Protein AF-0000000066324360 (afdb_homodimer)

Structure (mmCIF, N/CA/C/O backbone):
data_AF-0000000066324360-model_v1
#
loop_
_entity.id
_entity.type
_entity.pdbx_description
1 polymer 'Uncharacterized protein YueH'
#
loop_
_atom_site.group_PDB
_atom_site.id
_atom_site.type_symbol
_atom_site.label_atom_id
_atom_site.label_alt_id
_atom_site.label_comp_id
_atom_site.label_asym_id
_atom_site.label_entity_id
_atom_site.label_seq_id
_atom_site.pdbx_PDB_ins_code
_atom_site.Cartn_x
_atom_site.Cartn_y
_atom_site.Cartn_z
_atom_site.occupancy
_atom_site.B_iso_or_equiv
_atom_site.auth_seq_id
_atom_site.auth_comp_id
_atom_site.auth_asym_id
_atom_site.auth_atom_id
_atom_site.pdbx_PDB_model_num
ATOM 1 N N . MET A 1 1 ? 12.5 -0.673 4.344 1 91.38 1 MET A N 1
ATOM 2 C CA . MET A 1 1 ? 11.094 -0.765 4.727 1 91.38 1 MET A CA 1
ATOM 3 C C . MET A 1 1 ? 10.945 -1.071 6.211 1 91.38 1 MET A C 1
ATOM 5 O O . MET A 1 1 ? 11.703 -1.877 6.762 1 91.38 1 MET A O 1
ATOM 9 N N . LYS A 1 2 ? 10.117 -0.235 6.906 1 95.12 2 LYS A N 1
ATOM 10 C CA . LYS A 1 2 ? 9.828 -0.443 8.32 1 95.12 2 LYS A CA 1
ATOM 11 C C . LYS A 1 2 ? 8.414 -0.982 8.516 1 95.12 2 LYS A C 1
ATOM 13 O O . LYS A 1 2 ? 7.488 -0.59 7.797 1 95.12 2 LYS A O 1
ATOM 18 N N . ILE A 1 3 ? 8.305 -1.882 9.461 1 96.56 3 ILE A N 1
ATOM 19 C CA . ILE A 1 3 ? 6.996 -2.414 9.812 1 96.56 3 ILE A CA 1
ATOM 20 C C . ILE A 1 3 ? 6.648 -2.029 11.25 1 96.56 3 ILE A C 1
ATOM 22 O O . ILE A 1 3 ? 7.449 -2.242 12.164 1 96.56 3 ILE A O 1
ATOM 26 N N . ARG A 1 4 ? 5.516 -1.358 11.375 1 97.38 4 ARG A N 1
ATOM 27 C CA . ARG A 1 4 ? 5.02 -0.983 12.695 1 97.38 4 ARG A CA 1
ATOM 28 C C . ARG A 1 4 ? 3.779 -1.791 13.062 1 97.38 4 ARG A C 1
ATOM 30 O O . ARG A 1 4 ? 2.934 -2.064 12.211 1 97.38 4 ARG A O 1
ATOM 37 N N . LYS A 1 5 ? 3.689 -2.098 14.32 1 97.12 5 LYS A N 1
ATOM 38 C CA . LYS A 1 5 ? 2.52 -2.824 14.805 1 97.12 5 LYS A CA 1
ATOM 39 C C . LYS A 1 5 ? 1.461 -1.864 15.344 1 97.12 5 LYS A C 1
ATOM 41 O O . LYS A 1 5 ? 1.692 -1.166 16.328 1 97.12 5 LYS A O 1
ATOM 46 N N . ALA A 1 6 ? 0.327 -1.871 14.656 1 97.56 6 ALA A N 1
ATOM 47 C CA . ALA A 1 6 ? -0.736 -0.958 15.078 1 97.56 6 ALA A CA 1
ATOM 48 C C . ALA A 1 6 ? -1.58 -1.571 16.188 1 97.56 6 ALA A C 1
ATOM 50 O O . ALA A 1 6 ? -1.982 -0.876 17.125 1 97.56 6 ALA A O 1
ATOM 51 N N . ASN A 1 7 ? -1.862 -2.838 16.188 1 97.69 7 ASN A N 1
ATOM 52 C CA . ASN A 1 7 ? -2.68 -3.555 17.172 1 97.69 7 ASN A CA 1
ATOM 53 C C . ASN A 1 7 ? -4.02 -2.863 17.391 1 97.69 7 ASN A C 1
ATOM 55 O O . ASN A 1 7 ? -4.383 -2.553 18.531 1 97.69 7 ASN A O 1
ATOM 59 N N . ILE A 1 8 ? -4.715 -2.695 16.312 1 97.62 8 ILE A N 1
ATOM 60 C CA . ILE A 1 8 ? -6.02 -2.039 16.344 1 97.62 8 ILE A CA 1
ATOM 61 C C . ILE A 1 8 ? -7.113 -3.047 16 1 97.62 8 ILE A C 1
ATOM 63 O O . ILE A 1 8 ? -7.031 -3.742 14.984 1 97.62 8 ILE A O 1
ATOM 67 N N . ASN A 1 9 ? -8.094 -3.084 16.859 1 96.38 9 ASN A N 1
ATOM 68 C CA . ASN A 1 9 ? -9.211 -3.992 16.641 1 96.38 9 ASN A CA 1
ATOM 69 C C . ASN A 1 9 ? -10.25 -3.381 15.695 1 96.38 9 ASN A C 1
ATOM 71 O O . ASN A 1 9 ? -10.617 -2.217 15.844 1 96.38 9 ASN A O 1
ATOM 75 N N . THR A 1 10 ? -10.641 -4.156 14.719 1 95.44 10 THR A N 1
ATOM 76 C CA . THR A 1 10 ? -11.734 -3.797 13.82 1 95.44 10 THR A CA 1
ATOM 77 C C . THR A 1 10 ? -12.805 -4.883 13.812 1 95.44 10 THR A C 1
ATOM 79 O O . THR A 1 10 ? -12.656 -5.918 14.461 1 95.44 10 THR A O 1
ATOM 82 N N . GLN A 1 11 ? -13.914 -4.59 13.156 1 91.88 11 GLN A N 1
ATOM 83 C CA . GLN A 1 11 ? -14.992 -5.57 13.055 1 91.88 11 GLN A CA 1
ATOM 84 C C . GLN A 1 11 ? -14.531 -6.812 12.297 1 91.88 11 GLN A C 1
ATOM 86 O O . GLN A 1 11 ? -15.016 -7.918 12.555 1 91.88 11 GLN A O 1
ATOM 91 N N . THR A 1 12 ? -13.578 -6.629 11.414 1 90.62 12 THR A N 1
ATOM 92 C CA . THR A 1 12 ? -13.164 -7.727 10.547 1 90.62 12 THR A CA 1
ATOM 93 C C . THR A 1 12 ? -11.875 -8.359 11.062 1 90.62 12 THR A C 1
ATOM 95 O O . THR A 1 12 ? -11.344 -9.281 10.438 1 90.62 12 THR A O 1
ATOM 98 N N . GLY A 1 13 ? -11.383 -7.914 12.133 1 93.75 13 GLY A N 1
ATOM 99 C CA . GLY A 1 13 ? -10.148 -8.461 12.672 1 93.75 13 GLY A CA 1
ATOM 100 C C . GLY A 1 13 ? -9.211 -7.402 13.219 1 93.75 13 GLY A C 1
ATOM 101 O O . GLY A 1 13 ? -9.594 -6.234 13.344 1 93.75 13 GLY A O 1
ATOM 102 N N . MET A 1 14 ? -7.965 -7.816 13.492 1 95.94 14 MET A N 1
ATOM 103 C CA . MET A 1 14 ? -6.98 -6.93 14.102 1 95.94 14 MET A CA 1
ATOM 104 C C . MET A 1 14 ? -5.988 -6.422 13.055 1 95.94 14 MET A C 1
ATOM 106 O O . MET A 1 14 ? -5.449 -7.203 12.273 1 95.94 14 MET A O 1
ATOM 110 N N . ILE A 1 15 ? -5.918 -5.133 12.977 1 96.12 15 ILE A N 1
ATOM 111 C CA . ILE A 1 15 ? -4.855 -4.551 12.164 1 96.12 15 ILE A CA 1
ATOM 112 C C . ILE A 1 15 ? -3.535 -4.602 12.93 1 96.12 15 ILE A C 1
ATOM 114 O O . ILE A 1 15 ? -3.43 -4.062 14.039 1 96.12 15 ILE A O 1
ATOM 118 N N . THR A 1 16 ? -2.568 -5.246 12.328 1 96.69 16 THR A N 1
ATOM 119 C CA . THR A 1 16 ? -1.284 -5.363 13.008 1 96.69 16 THR A CA 1
ATOM 120 C C . THR A 1 16 ? -0.191 -4.637 12.227 1 96.69 16 THR A C 1
ATOM 122 O O . THR A 1 16 ? 0.165 -3.504 12.555 1 96.69 16 THR A O 1
ATOM 125 N N . ASP A 1 17 ? 0.128 -5.086 11.062 1 96.75 17 ASP A N 1
ATOM 126 C CA . ASP A 1 17 ? 1.323 -4.633 10.359 1 96.75 17 ASP A CA 1
ATOM 127 C C . ASP A 1 17 ? 1.016 -3.426 9.469 1 96.75 17 ASP A C 1
ATOM 129 O O . ASP A 1 17 ? 0.124 -3.484 8.625 1 96.75 17 ASP A O 1
ATOM 133 N N . VAL A 1 18 ? 1.675 -2.371 9.75 1 98.56 18 VAL A N 1
ATOM 134 C CA . VAL A 1 18 ? 1.692 -1.179 8.914 1 98.56 18 VAL A CA 1
ATOM 135 C C . VAL A 1 18 ? 3.084 -0.988 8.312 1 98.56 18 VAL A C 1
ATOM 137 O O . VAL A 1 18 ? 4.082 -0.966 9.039 1 98.56 18 VAL A O 1
ATOM 140 N N . TYR A 1 19 ? 3.152 -0.881 7.02 1 98.31 19 TYR A N 1
ATOM 141 C CA . TYR A 1 19 ? 4.422 -0.754 6.316 1 98.31 19 TYR A CA 1
ATOM 142 C C . TYR A 1 19 ? 4.73 0.706 6.004 1 98.31 19 TYR A C 1
ATOM 144 O O . TYR A 1 19 ? 3.875 1.431 5.492 1 98.31 19 TYR A O 1
ATOM 152 N N . LEU A 1 20 ? 5.984 1.092 6.301 1 98 20 LEU A N 1
ATOM 153 C CA . LEU A 1 20 ? 6.457 2.449 6.047 1 98 20 LEU A CA 1
ATOM 154 C C . LEU A 1 20 ? 7.742 2.432 5.223 1 98 20 LEU A C 1
ATOM 156 O O . LEU A 1 20 ? 8.703 1.747 5.582 1 98 20 LEU A O 1
ATOM 160 N N . HIS A 1 21 ? 7.742 3.119 4.156 1 97.06 21 HIS A N 1
ATOM 161 C CA . HIS A 1 21 ? 8.945 3.297 3.354 1 97.06 21 HIS A CA 1
ATOM 162 C C . HIS A 1 21 ? 9.234 4.777 3.111 1 97.06 21 HIS A C 1
ATOM 164 O O . HIS A 1 21 ? 8.57 5.414 2.289 1 97.06 21 HIS A O 1
ATOM 170 N N . GLU A 1 22 ? 10.242 5.25 3.734 1 95.88 22 GLU A N 1
ATOM 171 C CA . GLU A 1 22 ? 10.641 6.652 3.615 1 95.88 22 GLU A CA 1
ATOM 172 C C . GLU A 1 22 ? 11.555 6.871 2.414 1 95.88 22 GLU A C 1
ATOM 174 O O . GLU A 1 22 ? 12.531 6.148 2.234 1 95.88 22 GLU A O 1
ATOM 179 N N . ASN A 1 23 ? 11.141 7.711 1.559 1 94 23 ASN A N 1
ATOM 180 C CA . ASN A 1 23 ? 11.992 8.188 0.478 1 94 23 ASN A CA 1
ATOM 181 C C . ASN A 1 23 ? 12.508 9.602 0.756 1 94 23 ASN A C 1
ATOM 183 O O . ASN A 1 23 ? 11.852 10.586 0.415 1 94 23 ASN A O 1
ATOM 187 N N . ARG A 1 24 ? 13.641 9.68 1.325 1 93.31 24 ARG A N 1
ATOM 188 C CA . ARG A 1 24 ? 14.219 10.961 1.724 1 93.31 24 ARG A CA 1
ATOM 189 C C . ARG A 1 24 ? 14.523 11.82 0.504 1 93.31 24 ARG A C 1
ATOM 191 O O . ARG A 1 24 ? 14.391 13.047 0.552 1 93.31 24 ARG A O 1
ATOM 198 N N . LYS A 1 25 ? 14.93 11.172 -0.566 1 95.06 25 LYS A N 1
ATOM 199 C CA . LYS A 1 25 ? 15.25 11.891 -1.794 1 95.06 25 LYS A CA 1
ATOM 200 C C . LYS A 1 25 ? 14.023 12.609 -2.354 1 95.06 25 LYS A C 1
ATOM 202 O O . LYS A 1 25 ? 14.117 13.75 -2.811 1 95.06 25 LYS A O 1
ATOM 207 N N . GLU A 1 26 ? 12.82 11.977 -2.268 1 94.62 26 GLU A N 1
ATOM 208 C CA . GLU A 1 26 ? 11.578 12.547 -2.785 1 94.62 26 GLU A CA 1
ATOM 209 C C . GLU A 1 26 ? 10.773 13.211 -1.671 1 94.62 26 GLU A C 1
ATOM 211 O O . GLU A 1 26 ? 9.672 13.711 -1.91 1 94.62 26 GLU A O 1
ATOM 216 N N . LEU A 1 27 ? 11.25 13.211 -0.509 1 95.44 27 LEU A N 1
ATOM 217 C CA . LEU A 1 27 ? 10.664 13.844 0.665 1 95.44 27 LEU A CA 1
ATOM 218 C C . LEU A 1 27 ? 9.242 13.336 0.903 1 95.44 27 LEU A C 1
ATOM 220 O O . LEU A 1 27 ? 8.32 14.133 1.077 1 95.44 27 LEU A O 1
ATOM 224 N N . ARG A 1 28 ? 9.133 12.008 0.902 1 96.31 28 ARG A N 1
ATOM 225 C CA . ARG A 1 28 ? 7.812 11.422 1.105 1 96.31 28 ARG A CA 1
ATOM 226 C C . ARG A 1 28 ? 7.918 10.031 1.705 1 96.31 28 ARG A C 1
ATOM 228 O O . ARG A 1 28 ? 8.977 9.398 1.65 1 96.31 28 ARG A O 1
ATOM 235 N N . THR A 1 29 ? 6.859 9.586 2.266 1 97.75 29 THR A N 1
ATOM 236 C CA . THR A 1 29 ? 6.766 8.258 2.867 1 97.75 29 THR A CA 1
ATOM 237 C C . THR A 1 29 ? 5.586 7.484 2.287 1 97.75 29 THR A C 1
ATOM 239 O O . THR A 1 29 ? 4.469 7.992 2.234 1 97.75 29 THR A O 1
ATOM 242 N N . LEU A 1 30 ? 5.863 6.324 1.799 1 98.31 30 LEU A N 1
ATOM 243 C CA . LEU A 1 30 ? 4.805 5.379 1.467 1 98.31 30 LEU A CA 1
ATOM 244 C C . LEU A 1 30 ? 4.301 4.664 2.717 1 98.31 30 LEU A C 1
ATOM 246 O O . LEU A 1 30 ? 5.098 4.195 3.531 1 98.31 30 LEU A O 1
ATOM 250 N N . VAL A 1 31 ? 2.975 4.676 2.893 1 98.69 31 VAL A N 1
ATOM 251 C CA . VAL A 1 31 ? 2.334 3.924 3.967 1 98.69 31 VAL A CA 1
ATOM 252 C C . VAL A 1 31 ? 1.391 2.879 3.375 1 98.69 31 VAL A C 1
ATOM 254 O O . VAL A 1 31 ? 0.581 3.191 2.5 1 98.69 31 VAL A O 1
ATOM 257 N N . ALA A 1 32 ? 1.54 1.667 3.805 1 98.75 32 ALA A N 1
ATOM 258 C CA . ALA A 1 32 ? 0.682 0.596 3.305 1 98.75 32 ALA A CA 1
ATOM 259 C C . ALA A 1 32 ? 0.156 -0.265 4.449 1 98.75 32 ALA A C 1
ATOM 261 O O . ALA A 1 32 ? 0.896 -0.591 5.379 1 98.75 32 ALA A O 1
ATOM 262 N N . VAL A 1 33 ? -1.125 -0.549 4.387 1 98.56 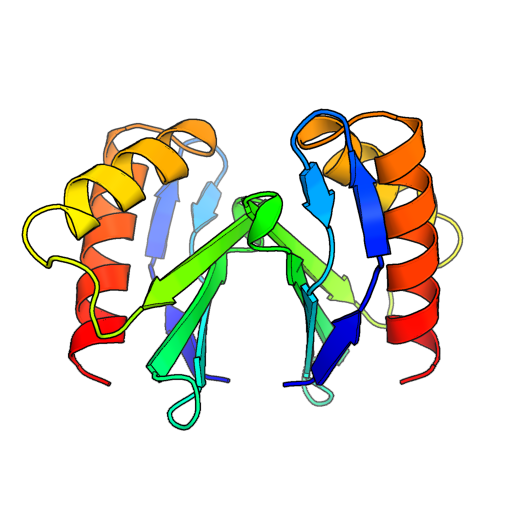33 VAL A N 1
ATOM 263 C CA . VAL A 1 33 ? -1.792 -1.455 5.316 1 98.56 33 VAL A CA 1
ATOM 264 C C . VAL A 1 33 ? -2.506 -2.559 4.539 1 98.56 33 VAL A C 1
ATOM 266 O O . VAL A 1 33 ? -3.719 -2.488 4.32 1 98.56 33 VAL A O 1
ATOM 269 N N . PRO A 1 34 ? -1.801 -3.635 4.273 1 97.62 34 PRO A N 1
ATOM 270 C CA . PRO A 1 34 ? -2.359 -4.676 3.408 1 97.62 34 PRO A CA 1
ATOM 271 C C . PRO A 1 34 ? -3.623 -5.309 3.986 1 97.62 34 PRO A C 1
ATOM 273 O O . PRO A 1 34 ? -4.527 -5.688 3.236 1 97.62 34 PRO A O 1
ATOM 276 N N . GLN A 1 35 ? -3.732 -5.391 5.277 1 96.56 35 GLN A N 1
ATOM 277 C CA . GLN A 1 35 ? -4.906 -5.988 5.91 1 96.56 35 GLN A CA 1
ATOM 278 C C . GLN A 1 35 ? -6.168 -5.199 5.578 1 96.56 35 GLN A C 1
ATOM 280 O O . GLN A 1 35 ? -7.273 -5.742 5.613 1 96.56 35 GLN A O 1
ATOM 285 N N . LEU A 1 36 ? -6.031 -3.953 5.254 1 96.81 36 LEU A N 1
ATOM 286 C CA . LEU A 1 36 ? -7.148 -3.092 4.883 1 96.81 36 LEU A CA 1
ATOM 287 C C . LEU A 1 36 ? -7.168 -2.848 3.377 1 96.81 36 LEU A C 1
ATOM 289 O O . LEU A 1 36 ? -7.996 -2.082 2.879 1 96.81 36 LEU A O 1
ATOM 293 N N . GLU A 1 37 ? -6.195 -3.451 2.652 1 97.38 37 GLU A N 1
ATOM 294 C CA . GLU A 1 37 ? -5.98 -3.152 1.239 1 97.38 37 GLU A CA 1
ATOM 295 C C . GLU A 1 37 ? -5.902 -1.647 1 1 97.38 37 GLU A C 1
ATOM 297 O O . GLU A 1 37 ? -6.629 -1.107 0.162 1 97.38 37 GLU A O 1
ATOM 302 N N . TRP A 1 38 ? -4.996 -0.982 1.709 1 98.44 38 TRP A N 1
ATOM 303 C CA . TRP A 1 38 ? -4.918 0.474 1.676 1 98.44 38 TRP A CA 1
ATOM 304 C C . TRP A 1 38 ? -3.467 0.94 1.623 1 98.44 38 TRP A C 1
ATOM 306 O O . TRP A 1 38 ? -2.59 0.336 2.246 1 98.44 38 TRP A O 1
ATOM 316 N N . SER A 1 39 ? -3.25 1.996 0.906 1 98.69 39 SER A N 1
ATOM 317 C CA . SER A 1 39 ? -1.958 2.674 0.933 1 98.69 39 SER A CA 1
ATOM 318 C C . SER A 1 39 ? -2.098 4.145 0.558 1 98.69 39 SER A C 1
ATOM 320 O O . SER A 1 39 ? -3.094 4.543 -0.05 1 98.69 39 SER A O 1
ATOM 322 N N . THR A 1 40 ? -1.072 4.914 0.931 1 98.44 40 THR A N 1
ATOM 323 C CA . THR A 1 40 ? -1.009 6.324 0.562 1 98.44 40 THR A CA 1
ATOM 324 C C . THR A 1 40 ? 0.429 6.832 0.614 1 98.44 40 THR A C 1
ATOM 326 O O . THR A 1 40 ? 1.316 6.152 1.133 1 98.44 40 THR A O 1
ATOM 329 N N . ILE A 1 41 ? 0.635 7.961 0.028 1 97.94 41 ILE A N 1
ATOM 330 C CA . ILE A 1 41 ? 1.899 8.68 0.146 1 97.94 41 ILE A CA 1
ATOM 331 C C . ILE A 1 41 ? 1.711 9.914 1.02 1 97.94 41 ILE A C 1
ATOM 333 O O . ILE A 1 41 ? 0.73 10.648 0.866 1 97.94 41 ILE A O 1
ATOM 337 N N . ILE A 1 42 ? 2.576 10.047 1.916 1 97.62 42 ILE A N 1
ATOM 338 C CA . ILE A 1 42 ? 2.586 11.242 2.76 1 97.62 42 ILE A CA 1
ATOM 339 C C . ILE A 1 42 ? 3.842 12.062 2.479 1 97.62 42 ILE A C 1
ATOM 341 O O . ILE A 1 42 ? 4.961 11.578 2.67 1 97.62 42 ILE A O 1
ATOM 345 N N . SER A 1 43 ? 3.613 13.266 2.066 1 96.12 43 SER A N 1
ATOM 346 C CA . SER A 1 43 ? 4.727 14.164 1.78 1 96.12 43 SER A CA 1
ATOM 347 C C . SER A 1 43 ? 5.211 14.859 3.047 1 96.12 43 SER A C 1
ATOM 349 O O . SER A 1 43 ? 4.414 15.188 3.928 1 96.12 43 SER A O 1
ATOM 351 N N . TYR A 1 44 ? 6.535 15.188 3.031 1 93.88 44 TYR A N 1
ATOM 352 C CA . TYR A 1 44 ? 7.086 15.945 4.148 1 93.88 44 TYR A CA 1
ATOM 353 C C . TYR A 1 44 ? 6.492 17.344 4.199 1 93.88 44 TYR A C 1
ATOM 355 O O . TYR A 1 44 ? 6.426 17.953 5.27 1 93.88 44 TYR A O 1
ATOM 363 N N . GLU A 1 45 ? 5.992 17.766 3.102 1 93.19 45 GLU A N 1
ATOM 364 C CA . GLU A 1 45 ? 5.527 19.141 2.988 1 93.19 45 GLU A CA 1
ATOM 365 C C . GLU A 1 45 ? 4.031 19.25 3.266 1 93.19 45 GLU A C 1
ATOM 367 O O . GLU A 1 45 ? 3.475 20.344 3.303 1 93.19 45 GLU A O 1
ATOM 372 N N . GLU A 1 46 ? 3.445 18.156 3.424 1 92.38 46 GLU A N 1
ATOM 373 C CA . GLU A 1 46 ? 2.01 18.188 3.688 1 92.38 46 GLU A CA 1
ATOM 374 C C . GLU A 1 46 ? 1.701 18.938 4.977 1 92.38 46 GLU A C 1
ATOM 376 O O . GLU A 1 46 ? 2.416 18.797 5.973 1 92.38 46 GLU A O 1
ATOM 381 N N . ASP A 1 47 ? 0.59 19.719 4.84 1 92.12 47 ASP A N 1
ATOM 382 C CA . ASP A 1 47 ? 0.15 20.484 6 1 92.12 47 ASP A CA 1
ATOM 383 C C . ASP A 1 47 ? -0.229 19.562 7.156 1 92.12 47 ASP A C 1
ATOM 385 O O . ASP A 1 47 ? -1.186 18.781 7.051 1 92.12 47 ASP A O 1
ATOM 389 N N . LYS A 1 48 ? 0.438 19.75 8.211 1 89.12 48 LYS A N 1
ATOM 390 C CA . LYS A 1 48 ? 0.235 18.906 9.391 1 89.12 48 LYS A CA 1
ATOM 391 C C . LYS A 1 48 ? -1.176 19.078 9.945 1 89.12 48 LYS A C 1
ATOM 393 O O . LYS A 1 48 ? -1.73 18.141 10.531 1 89.12 48 LYS A O 1
ATOM 398 N N . ALA A 1 49 ? -1.704 20.172 9.719 1 91.75 49 ALA A N 1
ATOM 399 C CA . ALA A 1 49 ? -3.033 20.469 10.25 1 91.75 49 ALA A CA 1
ATOM 400 C C . ALA A 1 49 ? -4.109 19.703 9.477 1 91.75 49 ALA A C 1
ATOM 402 O O . ALA A 1 49 ? -5.148 19.344 10.039 1 91.75 49 ALA A O 1
ATOM 403 N N . THR A 1 50 ? -3.844 19.406 8.211 1 94.81 50 THR A N 1
ATOM 404 C CA . THR A 1 50 ? -4.867 18.781 7.375 1 94.81 50 THR A CA 1
ATOM 405 C C . THR A 1 50 ? -4.602 17.297 7.203 1 94.81 50 THR A C 1
ATOM 407 O O . THR A 1 50 ? -5.508 16.531 6.852 1 94.81 50 THR A O 1
ATOM 410 N N . LEU A 1 51 ? -3.4 16.906 7.508 1 96.25 51 LEU A N 1
ATOM 411 C CA . LEU A 1 51 ? -2.98 15.531 7.281 1 96.25 51 LEU A CA 1
ATOM 412 C C . LEU A 1 51 ? -3.848 14.562 8.078 1 96.25 51 LEU A C 1
ATOM 414 O O . LEU A 1 51 ? -4.336 13.57 7.531 1 96.25 51 LEU A O 1
ATOM 418 N N . PRO A 1 52 ? -4.176 14.836 9.391 1 96.31 52 PRO A N 1
ATOM 419 C CA . PRO A 1 52 ? -5.012 13.906 10.148 1 96.31 52 PRO A CA 1
ATOM 420 C C . PRO A 1 52 ? -6.387 13.695 9.523 1 96.31 52 PRO A C 1
ATOM 422 O O . PRO A 1 52 ? -6.863 12.562 9.422 1 96.31 52 PRO A O 1
ATOM 425 N N . GLU A 1 53 ? -7.016 14.766 9.133 1 96.38 53 GLU A N 1
ATOM 426 C CA . GLU A 1 53 ? -8.344 14.688 8.531 1 96.38 53 GLU A CA 1
ATOM 427 C C . GLU A 1 53 ? -8.305 13.906 7.219 1 96.38 53 GLU A C 1
ATOM 429 O O . GLU A 1 53 ? -9.188 13.086 6.957 1 96.38 53 GLU A O 1
ATOM 434 N N . ARG A 1 54 ? -7.328 14.156 6.383 1 97.38 54 ARG A N 1
ATOM 435 C CA . ARG A 1 54 ? -7.188 13.461 5.109 1 97.38 54 ARG A CA 1
ATOM 436 C C . ARG A 1 54 ? -7.004 11.961 5.32 1 97.38 54 ARG A C 1
ATOM 438 O O . ARG A 1 54 ? -7.672 11.148 4.676 1 97.38 54 ARG A O 1
ATOM 445 N N . LEU A 1 55 ? -6.113 11.586 6.277 1 98 55 LEU A N 1
ATOM 446 C CA . LEU A 1 55 ? -5.828 10.18 6.543 1 98 55 LEU A CA 1
ATOM 447 C C . LEU A 1 55 ? -7.051 9.477 7.121 1 98 55 LEU A C 1
ATOM 449 O O . LEU A 1 55 ? -7.402 8.375 6.691 1 98 55 LEU A O 1
ATOM 453 N N . GLU A 1 56 ? -7.656 10.148 8.055 1 98 56 GLU A N 1
ATOM 454 C CA . GLU A 1 56 ? -8.828 9.547 8.68 1 98 56 GLU A CA 1
ATOM 455 C C . GLU A 1 56 ? -9.953 9.344 7.664 1 98 56 GLU A C 1
ATOM 457 O O . GLU A 1 56 ? -10.602 8.297 7.656 1 98 56 GLU A O 1
ATOM 462 N N . ALA A 1 57 ? -10.281 10.352 6.867 1 98 57 ALA A N 1
ATOM 463 C CA . ALA A 1 57 ? -11.32 10.258 5.852 1 98 57 ALA A CA 1
ATOM 464 C C . ALA A 1 57 ? -11.031 9.125 4.871 1 98 57 ALA A C 1
ATOM 466 O O . ALA A 1 57 ? -11.938 8.391 4.465 1 98 57 ALA A O 1
ATOM 467 N N . SER A 1 58 ? -9.789 8.969 4.453 1 97.88 58 SER A N 1
ATOM 468 C CA . SER A 1 58 ? -9.375 7.906 3.541 1 97.88 58 SER A CA 1
ATOM 469 C C . SER A 1 58 ? -9.555 6.531 4.176 1 97.88 58 SER A C 1
ATOM 471 O O . SER A 1 58 ? -10.133 5.633 3.568 1 97.88 58 SER A O 1
ATOM 473 N N . LEU A 1 59 ? -9.07 6.359 5.418 1 98.25 59 LEU A N 1
ATOM 474 C CA . LEU A 1 59 ? -9.102 5.09 6.133 1 98.25 59 LEU A CA 1
ATOM 475 C C . LEU A 1 59 ? -10.539 4.68 6.457 1 98.25 59 LEU A C 1
ATOM 477 O O . LEU A 1 59 ? -10.859 3.49 6.488 1 98.25 59 LEU A O 1
ATOM 481 N N . ARG A 1 60 ? -11.398 5.664 6.578 1 97.62 60 ARG A N 1
ATOM 482 C CA . ARG A 1 60 ? -12.797 5.391 6.922 1 97.62 60 ARG A CA 1
ATOM 483 C C . ARG A 1 60 ? -13.508 4.664 5.785 1 97.62 60 ARG A C 1
ATOM 485 O O . ARG A 1 60 ? -14.531 4.016 6 1 97.62 60 ARG A O 1
ATOM 492 N N . ARG A 1 61 ? -12.977 4.7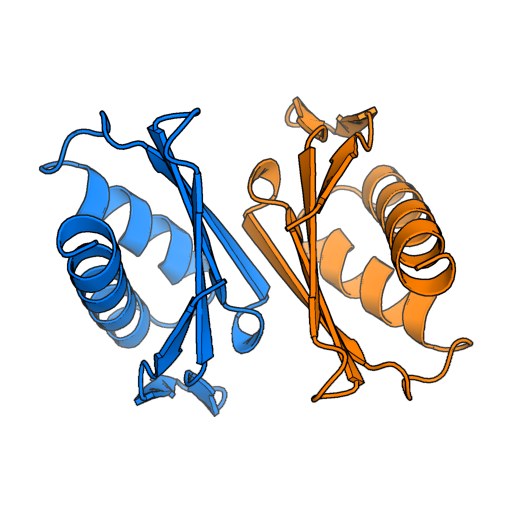89 4.684 1 96.44 61 ARG A N 1
ATOM 493 C CA . ARG A 1 61 ? -13.547 4.074 3.549 1 96.44 61 ARG A CA 1
ATOM 494 C C . ARG A 1 61 ? -13.195 2.592 3.602 1 96.44 61 ARG A C 1
ATOM 496 O O . ARG A 1 61 ? -13.781 1.784 2.875 1 96.44 61 ARG A O 1
ATOM 503 N N . HIS A 1 62 ? -12.289 2.244 4.461 1 95.69 62 HIS A N 1
ATOM 504 C CA . HIS A 1 62 ? -11.766 0.886 4.473 1 95.69 62 HIS A CA 1
ATOM 505 C C . HIS A 1 62 ? -11.977 0.223 5.828 1 95.69 62 HIS A C 1
ATOM 507 O O . HIS A 1 62 ? -11.766 -0.981 5.977 1 95.69 62 HIS A O 1
ATOM 513 N N . THR A 1 63 ? -12.305 0.949 6.816 1 96.31 63 THR A N 1
ATOM 514 C CA . THR A 1 63 ? -12.578 0.415 8.148 1 96.31 63 THR A CA 1
ATOM 515 C C . THR A 1 63 ? -13.531 1.327 8.914 1 96.31 63 THR A C 1
ATOM 517 O O . THR A 1 63 ? -13.938 2.375 8.406 1 96.31 63 THR A O 1
ATOM 520 N N . GLU A 1 64 ? -13.891 0.911 10.133 1 97.19 64 GLU A N 1
ATOM 521 C CA . GLU A 1 64 ? -14.828 1.67 10.953 1 97.19 64 GLU A CA 1
ATOM 522 C C . GLU A 1 64 ? -14.219 2.994 11.406 1 97.19 64 GLU A C 1
ATOM 524 O O . GLU A 1 64 ? -13 3.164 11.375 1 97.19 64 GLU A O 1
ATOM 529 N N . GLU A 1 65 ? -15.109 3.859 11.875 1 96.38 65 GLU A N 1
ATOM 530 C CA . GLU A 1 65 ? -14.742 5.227 12.242 1 96.38 65 GLU A CA 1
ATOM 531 C C . GLU A 1 65 ? -13.68 5.238 13.336 1 96.38 65 GLU A C 1
ATOM 533 O O . GLU A 1 65 ? -12.648 5.902 13.203 1 96.38 65 GLU A O 1
ATOM 538 N N . THR A 1 66 ? -13.891 4.504 14.383 1 97.12 66 THR A N 1
ATOM 539 C CA . THR A 1 66 ? -12.984 4.535 15.523 1 97.12 66 THR A CA 1
ATOM 540 C C . THR A 1 66 ? -11.625 3.953 15.156 1 97.12 66 THR A C 1
ATOM 542 O O . THR A 1 66 ? -10.594 4.617 15.297 1 97.12 66 THR A O 1
ATOM 545 N N . PRO A 1 67 ? -11.609 2.725 14.602 1 97.69 67 PRO A N 1
ATOM 546 C CA . PRO A 1 67 ? -10.32 2.188 14.156 1 97.69 67 PRO A CA 1
ATOM 547 C C . PRO A 1 67 ? -9.617 3.104 13.156 1 97.69 67 PRO A C 1
ATOM 549 O O . PRO A 1 67 ? -8.391 3.232 13.195 1 97.6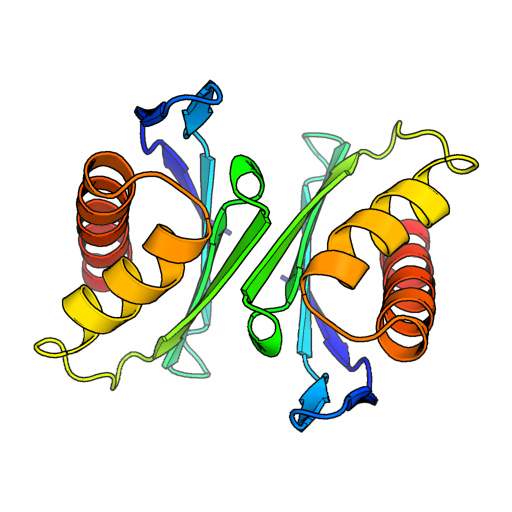9 67 PRO A O 1
ATOM 552 N N . ALA A 1 68 ? -10.359 3.748 12.289 1 98.06 68 ALA A N 1
ATOM 553 C CA . ALA A 1 68 ? -9.773 4.648 11.297 1 98.06 68 ALA A CA 1
ATOM 554 C C . ALA A 1 68 ? -9.039 5.805 11.969 1 98.06 68 ALA A C 1
ATOM 556 O O . ALA A 1 68 ? -7.918 6.141 11.578 1 98.06 68 ALA A O 1
ATOM 557 N N . GLY A 1 69 ? -9.703 6.406 12.906 1 97.75 69 GLY A N 1
ATOM 558 C CA . GLY A 1 69 ? -9.094 7.512 13.625 1 97.75 69 GLY A CA 1
ATOM 559 C C . GLY A 1 69 ? -7.863 7.105 14.414 1 97.75 69 GLY A C 1
ATOM 560 O O . GLY A 1 69 ? -6.859 7.82 14.414 1 97.75 69 GLY A O 1
ATOM 561 N N . GLU A 1 70 ? -7.926 5.965 15.109 1 98.19 70 GLU A N 1
ATOM 562 C CA . GLU A 1 70 ? -6.789 5.461 15.875 1 98.19 70 GLU A CA 1
ATOM 563 C C . GLU A 1 70 ? -5.602 5.164 14.969 1 98.19 70 GLU A C 1
ATOM 565 O O . GLU A 1 70 ? -4.465 5.52 15.289 1 98.19 70 GLU A O 1
ATOM 570 N N . LEU A 1 71 ? -5.875 4.504 13.898 1 98.25 71 LEU A N 1
ATOM 571 C CA . LEU A 1 71 ? -4.824 4.152 12.945 1 98.25 71 LEU A CA 1
ATOM 572 C C . LEU A 1 71 ? -4.18 5.402 12.359 1 98.25 71 LEU A C 1
ATOM 574 O O . LEU A 1 71 ? -2.953 5.477 12.25 1 98.25 71 LEU A O 1
ATOM 578 N N . ALA A 1 72 ? -5 6.414 11.992 1 98.38 72 ALA A N 1
ATOM 579 C CA . ALA A 1 72 ? -4.484 7.668 11.445 1 98.38 72 ALA A CA 1
ATOM 580 C C . ALA A 1 72 ? -3.512 8.328 12.422 1 98.38 72 ALA A C 1
ATOM 582 O O . ALA A 1 72 ? -2.438 8.781 12.023 1 98.38 72 ALA A O 1
ATOM 583 N N . LYS A 1 73 ? -3.879 8.305 13.617 1 97.31 73 LYS A N 1
ATOM 584 C CA . LYS A 1 73 ? -3.041 8.922 14.641 1 97.31 73 LYS A CA 1
ATOM 585 C C . LYS A 1 73 ? -1.698 8.203 14.75 1 97.31 73 LYS A C 1
ATOM 587 O O . LYS A 1 73 ? -0.651 8.852 14.844 1 97.31 73 LYS A O 1
ATOM 592 N N . LYS A 1 74 ? -1.742 6.934 14.789 1 97.94 74 LYS A N 1
ATOM 593 C CA . LYS A 1 74 ? -0.515 6.148 14.891 1 97.94 74 LYS A CA 1
ATOM 594 C C . LYS A 1 74 ? 0.383 6.375 13.68 1 97.94 74 LYS A C 1
ATOM 596 O O . LYS A 1 74 ? 1.595 6.555 13.82 1 97.94 74 LYS A O 1
ATOM 601 N N . ILE A 1 75 ? -0.128 6.402 12.5 1 98.19 75 ILE A N 1
ATOM 602 C CA . ILE A 1 75 ? 0.625 6.609 11.266 1 98.19 75 ILE A CA 1
ATOM 603 C C . ILE A 1 75 ? 1.313 7.973 11.305 1 98.19 75 ILE A C 1
ATOM 605 O O . ILE A 1 75 ? 2.502 8.086 10.992 1 98.19 75 ILE A O 1
ATOM 609 N N . ILE A 1 76 ? 0.547 8.961 11.672 1 97.19 76 ILE A N 1
ATOM 610 C CA . ILE A 1 76 ? 1.102 10.305 11.734 1 97.19 76 ILE A CA 1
ATOM 611 C C . ILE A 1 76 ? 2.273 10.336 12.711 1 97.19 76 ILE A C 1
ATOM 613 O O . ILE A 1 76 ? 3.316 10.93 12.422 1 97.19 76 ILE A O 1
ATOM 617 N N . HIS A 1 77 ? 2.08 9.703 13.805 1 96.31 77 HIS A N 1
ATOM 618 C CA . HIS A 1 77 ? 3.146 9.617 14.797 1 96.31 77 HIS A CA 1
ATOM 619 C C . HIS A 1 77 ? 4.391 8.961 14.211 1 96.31 77 HIS A C 1
ATOM 621 O O . HIS A 1 77 ? 5.5 9.477 14.359 1 96.31 77 HIS A O 1
ATOM 627 N N . TRP A 1 78 ? 4.297 7.84 13.539 1 96.94 78 TRP A N 1
ATOM 628 C CA . TRP A 1 78 ? 5.422 7.082 13.008 1 96.94 78 TRP A CA 1
ATOM 629 C C . TRP A 1 78 ? 6.117 7.855 11.891 1 96.94 78 TRP A C 1
ATOM 631 O O . TRP A 1 78 ? 7.34 7.789 11.75 1 96.94 78 TRP A O 1
ATOM 641 N N . VAL A 1 79 ? 5.395 8.594 11.016 1 95.25 79 VAL A N 1
ATOM 642 C CA . VAL A 1 79 ? 5.953 9.281 9.859 1 95.25 79 VAL A CA 1
ATOM 643 C C . VAL A 1 79 ? 6.66 10.562 10.312 1 95.25 79 VAL A C 1
ATOM 645 O O . VAL A 1 79 ? 7.637 10.992 9.695 1 95.25 79 VAL A O 1
ATOM 648 N N . THR A 1 80 ? 6.18 11.172 11.398 1 89.25 80 THR A N 1
ATOM 649 C CA . THR A 1 80 ? 6.766 12.422 11.867 1 89.25 80 THR A CA 1
ATOM 650 C C . THR A 1 80 ? 7.957 12.148 12.781 1 89.25 80 THR A C 1
ATOM 652 O O . THR A 1 80 ? 8.773 13.039 13.023 1 89.25 80 THR A O 1
ATOM 655 N N . GLU A 1 81 ? 8.07 10.914 13.352 1 83.19 81 GLU A N 1
ATOM 656 C CA . GLU A 1 81 ? 9.211 10.555 14.195 1 83.19 81 GLU A CA 1
ATOM 657 C C . GLU A 1 81 ? 10.367 10.008 13.352 1 83.19 81 GLU A C 1
ATOM 659 O O . GLU A 1 81 ? 11.453 9.758 13.875 1 83.19 81 GLU A O 1
ATOM 664 N N . MET A 1 82 ? 10.086 9.836 12.109 1 66.19 82 MET A N 1
ATOM 665 C CA . MET A 1 82 ? 11.148 9.258 11.281 1 66.19 82 MET A CA 1
ATOM 666 C C . MET A 1 82 ? 12.156 10.328 10.875 1 66.19 82 MET A C 1
ATOM 668 O O . MET A 1 82 ? 11.82 11.516 10.812 1 66.19 82 MET A O 1
ATOM 672 N N . MET B 1 1 ? 13.086 -1.046 -1.715 1 91.31 1 MET B N 1
ATOM 673 C CA . MET B 1 1 ? 11.797 -0.787 -2.35 1 91.31 1 MET B CA 1
ATOM 674 C C . MET B 1 1 ? 11.969 -0.483 -3.834 1 91.31 1 MET B C 1
ATOM 676 O O . MET B 1 1 ? 12.906 0.216 -4.223 1 91.31 1 MET B O 1
ATOM 680 N N . LYS B 1 2 ? 11.188 -1.211 -4.676 1 95.06 2 LYS B N 1
ATOM 681 C CA . LYS B 1 2 ? 11.195 -0.988 -6.117 1 95.06 2 LYS B CA 1
ATOM 682 C C . LYS B 1 2 ? 9.93 -0.279 -6.574 1 95.06 2 LYS B C 1
ATOM 684 O O . LYS B 1 2 ? 8.844 -0.55 -6.055 1 95.06 2 LYS B O 1
ATOM 689 N N . ILE B 1 3 ? 10.117 0.615 -7.5 1 96.5 3 ILE B N 1
ATOM 690 C CA . ILE B 1 3 ? 8.977 1.303 -8.094 1 96.5 3 ILE B CA 1
ATOM 691 C C . ILE B 1 3 ? 8.867 0.947 -9.578 1 96.5 3 ILE B C 1
ATOM 693 O O . ILE B 1 3 ? 9.844 1.06 -10.32 1 96.5 3 ILE B O 1
ATOM 697 N N . ARG B 1 4 ? 7.703 0.412 -9.93 1 97.38 4 ARG B N 1
ATOM 698 C CA . ARG B 1 4 ? 7.426 0.083 -11.32 1 97.38 4 ARG B CA 1
ATOM 699 C C . ARG B 1 4 ? 6.391 1.034 -11.914 1 97.38 4 ARG B C 1
ATOM 701 O O . ARG B 1 4 ? 5.434 1.419 -11.242 1 97.38 4 ARG B O 1
ATOM 708 N N . LYS B 1 5 ? 6.586 1.329 -13.164 1 97.12 5 LYS B N 1
ATOM 709 C CA . LYS B 1 5 ? 5.637 2.189 -13.859 1 97.12 5 LYS B CA 1
ATOM 710 C C . LYS B 1 5 ? 4.586 1.365 -14.602 1 97.12 5 LYS B C 1
ATOM 712 O O . LYS B 1 5 ? 4.91 0.634 -15.539 1 97.12 5 LYS B O 1
ATOM 717 N N . ALA B 1 6 ? 3.355 1.521 -14.141 1 97.5 6 ALA B N 1
ATOM 718 C CA . ALA B 1 6 ? 2.285 0.75 -14.766 1 97.5 6 ALA B CA 1
ATOM 719 C C . ALA B 1 6 ? 1.751 1.456 -16.016 1 97.5 6 ALA B C 1
ATOM 721 O O . ALA B 1 6 ? 1.454 0.812 -17.016 1 97.5 6 ALA B O 1
ATOM 722 N N . ASN B 1 7 ? 1.629 2.746 -16.031 1 97.69 7 ASN B N 1
ATOM 723 C CA . ASN B 1 7 ? 1.111 3.553 -17.141 1 97.69 7 ASN B CA 1
ATOM 724 C C . ASN B 1 7 ? -0.236 3.031 -17.625 1 97.69 7 ASN B C 1
ATOM 726 O O . ASN B 1 7 ? -0.405 2.758 -18.812 1 97.69 7 ASN B O 1
ATOM 730 N N . ILE B 1 8 ? -1.138 2.969 -16.719 1 97.62 8 ILE B N 1
ATOM 731 C CA . ILE B 1 8 ? -2.479 2.477 -17 1 97.62 8 ILE B CA 1
ATOM 732 C C . ILE B 1 8 ? -3.488 3.615 -16.875 1 97.62 8 ILE B C 1
ATOM 734 O O . ILE B 1 8 ? -3.512 4.309 -15.852 1 97.62 8 ILE B O 1
ATOM 738 N N . ASN B 1 9 ? -4.262 3.77 -17.906 1 96.44 9 ASN B N 1
ATOM 739 C CA . ASN B 1 9 ? -5.285 4.809 -17.875 1 96.44 9 ASN B CA 1
ATOM 740 C C . ASN B 1 9 ? -6.547 4.336 -17.172 1 96.44 9 ASN B C 1
ATOM 742 O O . ASN B 1 9 ? -7.027 3.227 -17.422 1 96.44 9 ASN B O 1
ATOM 746 N N . THR B 1 10 ? -7.016 5.164 -16.266 1 95.44 10 THR B N 1
ATOM 747 C CA . THR B 1 10 ? -8.297 4.945 -15.594 1 95.44 10 THR B CA 1
ATOM 748 C C . THR B 1 10 ? -9.211 6.152 -15.773 1 95.44 10 THR B C 1
ATOM 750 O O . THR B 1 10 ? -8.812 7.156 -16.375 1 95.44 10 THR B O 1
ATOM 753 N N . GLN B 1 11 ? -10.453 6 -15.359 1 91.88 11 GLN B N 1
ATOM 754 C CA . GLN B 1 11 ? -11.398 7.105 -15.438 1 91.88 11 GLN B CA 1
ATOM 755 C C . GLN B 1 11 ? -10.945 8.289 -14.594 1 91.88 11 GLN B C 1
ATOM 757 O O . GLN B 1 11 ? -11.242 9.445 -14.914 1 91.88 11 GLN B O 1
ATOM 762 N N . THR B 1 12 ? -10.195 8 -13.555 1 90.69 12 THR B N 1
ATOM 763 C CA . THR B 1 12 ? -9.828 9.047 -12.609 1 90.69 12 THR B CA 1
ATOM 764 C C . THR B 1 12 ? -8.391 9.516 -12.859 1 90.69 12 THR B C 1
ATOM 766 O O . THR B 1 12 ? -7.875 10.359 -12.133 1 90.69 12 THR B O 1
ATOM 769 N N . GLY B 1 13 ? -7.781 9 -13.836 1 93.75 13 GLY B N 1
ATOM 770 C CA . GLY B 1 13 ? -6.41 9.391 -14.125 1 93.75 13 GLY B CA 1
ATOM 771 C C . GLY B 1 13 ? -5.52 8.219 -14.492 1 93.75 13 GLY B C 1
ATOM 772 O O . GLY B 1 13 ? -6.004 7.105 -14.695 1 93.75 13 GLY B O 1
ATOM 773 N N . MET B 1 14 ? -4.207 8.492 -14.508 1 95.75 14 MET B N 1
ATOM 774 C CA . MET B 1 14 ? -3.23 7.488 -14.93 1 95.75 14 MET B CA 1
ATOM 775 C C . MET B 1 14 ? -2.533 6.875 -13.719 1 95.75 14 MET B C 1
ATOM 777 O O . MET B 1 14 ? -2.072 7.598 -12.828 1 95.75 14 MET B O 1
ATOM 781 N N . ILE B 1 15 ? -2.643 5.578 -13.656 1 95.94 15 ILE B N 1
ATOM 782 C CA . ILE B 1 15 ? -1.834 4.879 -12.664 1 95.94 15 ILE B CA 1
ATOM 783 C C . ILE B 1 15 ? -0.396 4.754 -13.164 1 95.94 15 ILE B C 1
ATOM 785 O O . ILE B 1 15 ? -0.152 4.191 -14.234 1 95.94 15 ILE B O 1
ATOM 789 N N . THR B 1 16 ? 0.517 5.289 -12.375 1 96.62 16 THR B N 1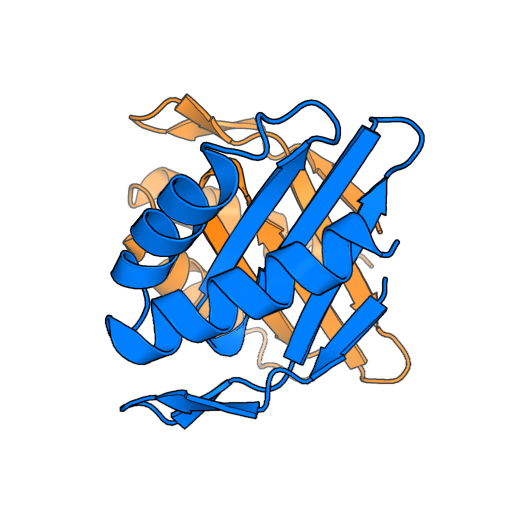
ATOM 790 C CA . THR B 1 16 ? 1.912 5.23 -12.797 1 96.62 16 THR B CA 1
ATOM 791 C C . THR B 1 16 ? 2.734 4.379 -11.836 1 96.62 16 THR B C 1
ATOM 793 O O . THR B 1 16 ? 3.018 3.213 -12.117 1 96.62 16 THR B O 1
ATOM 796 N N . ASP B 1 17 ? 2.854 4.781 -10.609 1 96.81 17 ASP B N 1
ATOM 797 C CA . ASP B 1 17 ? 3.824 4.188 -9.695 1 96.81 17 ASP B CA 1
ATOM 798 C C . ASP B 1 17 ? 3.205 3.037 -8.906 1 96.81 17 ASP B C 1
ATOM 800 O O . ASP B 1 17 ? 2.178 3.213 -8.25 1 96.81 17 ASP B O 1
ATOM 804 N N . VAL B 1 18 ? 3.787 1.907 -9.062 1 98.56 18 V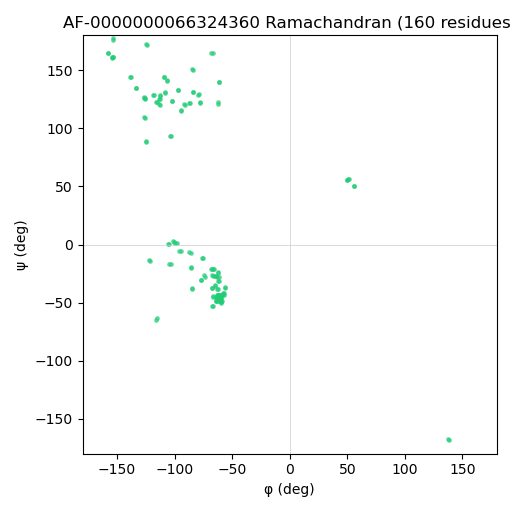AL B N 1
ATOM 805 C CA . VAL B 1 18 ? 3.494 0.731 -8.25 1 98.56 18 VAL B CA 1
ATOM 806 C C . VAL B 1 18 ? 4.711 0.378 -7.395 1 98.56 18 VAL B C 1
ATOM 808 O O . VAL B 1 18 ? 5.816 0.227 -7.91 1 98.56 18 VAL B O 1
ATOM 811 N N . TYR B 1 19 ? 4.504 0.287 -6.113 1 98.25 19 TYR B N 1
ATOM 812 C CA . TYR B 1 19 ? 5.59 0.01 -5.18 1 98.25 19 TYR B CA 1
ATOM 813 C C . TYR B 1 19 ? 5.645 -1.473 -4.828 1 98.25 19 TYR B C 1
ATOM 815 O O . TYR B 1 19 ? 4.621 -2.076 -4.496 1 98.25 19 TYR B O 1
ATOM 823 N N . LEU B 1 20 ? 6.879 -2.014 -4.891 1 98 20 LEU B N 1
ATOM 824 C CA . LEU B 1 20 ? 7.117 -3.416 -4.562 1 98 20 LEU B CA 1
ATOM 825 C C . LEU B 1 20 ? 8.211 -3.551 -3.51 1 98 20 LEU B C 1
ATOM 827 O O . LEU B 1 20 ? 9.305 -2.998 -3.67 1 98 20 LEU B O 1
ATOM 831 N N . HIS B 1 21 ? 7.918 -4.223 -2.484 1 97 21 HIS B N 1
ATOM 832 C CA . HIS B 1 21 ? 8.914 -4.539 -1.467 1 97 21 HIS B CA 1
ATOM 833 C C . HIS B 1 21 ? 8.961 -6.039 -1.187 1 97 21 HIS B C 1
ATOM 835 O O . HIS B 1 21 ? 8.078 -6.574 -0.514 1 97 21 HIS B O 1
ATOM 841 N N . GLU B 1 22 ? 10.008 -6.645 -1.589 1 95.81 22 GLU B N 1
ATOM 842 C CA . GLU B 1 22 ? 10.188 -8.086 -1.411 1 95.81 22 GLU B CA 1
ATOM 843 C C . GLU B 1 22 ? 10.82 -8.398 -0.056 1 95.81 22 GLU B C 1
ATOM 845 O O . GLU B 1 22 ? 11.828 -7.801 0.317 1 95.81 22 GLU B O 1
ATOM 850 N N . ASN B 1 23 ? 10.133 -9.164 0.687 1 9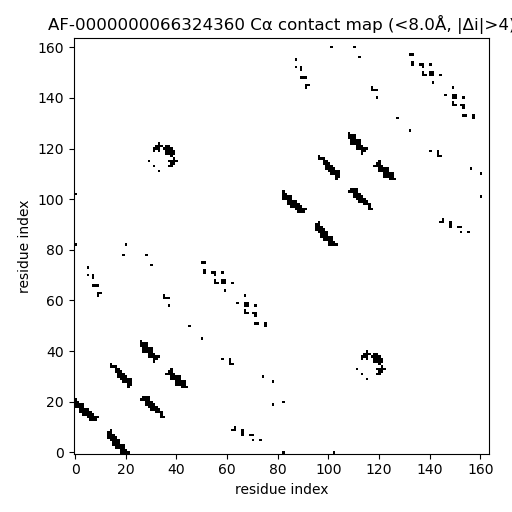4 23 ASN B N 1
ATOM 851 C CA . ASN B 1 23 ? 10.695 -9.727 1.911 1 94 23 ASN B CA 1
ATOM 852 C C . ASN B 1 23 ? 11.078 -11.195 1.728 1 94 23 ASN B C 1
ATOM 854 O O . ASN B 1 23 ? 10.25 -12.086 1.915 1 94 23 ASN B O 1
ATOM 858 N N . ARG B 1 24 ? 12.281 -11.414 1.396 1 93 24 ARG B N 1
ATOM 859 C CA . ARG B 1 24 ? 12.766 -12.766 1.105 1 93 24 ARG B CA 1
ATOM 860 C C . ARG B 1 24 ? 12.719 -13.641 2.354 1 93 24 ARG B C 1
ATOM 862 O O . ARG B 1 24 ? 12.445 -14.836 2.268 1 93 24 ARG B O 1
ATOM 869 N N . LYS B 1 25 ? 12.977 -13.031 3.48 1 94.94 25 LYS B N 1
ATOM 870 C CA . LYS B 1 25 ? 12.961 -13.766 4.742 1 94.94 25 LYS B CA 1
ATOM 871 C C . LYS B 1 25 ? 11.57 -14.32 5.039 1 94.94 25 LYS B C 1
ATOM 873 O O . LYS B 1 25 ? 11.438 -15.461 5.5 1 94.94 25 LYS B O 1
ATOM 878 N N . GLU B 1 26 ? 10.492 -13.57 4.723 1 94.5 26 GLU B N 1
ATOM 879 C CA . GLU B 1 26 ? 9.109 -13.984 4.98 1 94.5 26 GLU B CA 1
ATOM 880 C C . GLU B 1 26 ? 8.461 -14.547 3.723 1 94.5 26 GLU B C 1
ATOM 882 O O . GLU B 1 26 ? 7.281 -14.906 3.734 1 94.5 26 GLU B O 1
ATOM 887 N N . LEU B 1 27 ? 9.172 -14.617 2.672 1 95.44 27 LEU B N 1
ATOM 888 C CA . LEU B 1 27 ? 8.75 -15.18 1.395 1 95.44 27 LEU B CA 1
ATOM 889 C C . LEU B 1 27 ? 7.48 -14.508 0.891 1 95.44 27 LEU B C 1
ATOM 891 O O . LEU B 1 27 ? 6.516 -15.188 0.528 1 95.44 27 LEU B O 1
ATOM 895 N N . ARG B 1 28 ? 7.543 -13.18 0.889 1 96.31 28 ARG B N 1
ATOM 896 C CA . ARG B 1 28 ? 6.367 -12.438 0.44 1 96.31 28 ARG B CA 1
ATOM 897 C C . ARG B 1 28 ? 6.762 -11.07 -0.109 1 96.31 28 ARG B C 1
ATOM 899 O O . ARG B 1 28 ? 7.859 -10.578 0.158 1 96.31 28 ARG B O 1
ATOM 906 N N . THR B 1 29 ? 5.883 -10.5 -0.862 1 97.69 29 THR B N 1
ATOM 907 C CA . THR B 1 29 ? 6.074 -9.18 -1.453 1 97.69 29 THR B CA 1
ATOM 908 C C . THR B 1 29 ? 4.914 -8.258 -1.102 1 97.69 29 THR B C 1
ATOM 910 O O . THR B 1 29 ? 3.75 -8.617 -1.275 1 97.69 29 THR B O 1
ATOM 913 N N . LEU B 1 30 ? 5.23 -7.141 -0.55 1 98.31 30 LEU B N 1
ATOM 914 C CA . LEU B 1 30 ? 4.254 -6.066 -0.419 1 98.31 30 LEU B CA 1
ATOM 915 C C . LEU B 1 30 ? 4.094 -5.309 -1.734 1 98.31 30 LEU B C 1
ATOM 917 O O . LEU B 1 30 ? 5.09 -4.957 -2.377 1 98.31 30 LEU B O 1
ATOM 921 N N . VAL B 1 31 ? 2.854 -5.148 -2.168 1 98.69 31 VAL B N 1
ATOM 922 C CA . VAL B 1 31 ? 2.533 -4.34 -3.338 1 98.69 31 VAL B CA 1
ATOM 923 C C . VAL B 1 31 ? 1.63 -3.178 -2.932 1 98.69 31 VAL B C 1
ATOM 925 O O . VAL B 1 31 ? 0.632 -3.373 -2.232 1 98.69 31 VAL B O 1
ATOM 928 N N . ALA B 1 32 ? 2.002 -2.002 -3.303 1 98.75 32 ALA B N 1
ATOM 929 C CA . ALA B 1 32 ? 1.206 -0.826 -2.965 1 98.75 32 ALA B CA 1
ATOM 930 C C . ALA B 1 32 ? 1.021 0.077 -4.18 1 98.75 32 ALA B C 1
ATOM 932 O O . ALA B 1 32 ? 1.96 0.296 -4.949 1 98.75 32 ALA B O 1
ATOM 933 N N . VAL B 1 33 ? -0.2 0.522 -4.367 1 98.56 33 VAL B N 1
ATOM 934 C CA . VAL B 1 33 ? -0.559 1.492 -5.398 1 98.56 33 VAL B CA 1
ATOM 935 C C . VAL B 1 33 ? -1.268 2.686 -4.758 1 98.56 33 VAL B C 1
ATOM 937 O O . VAL B 1 33 ? -2.498 2.77 -4.781 1 98.56 33 VAL B O 1
ATOM 940 N N . PRO B 1 34 ? -0.491 3.66 -4.344 1 97.69 34 PRO B N 1
ATOM 941 C CA . PRO B 1 34 ? -1.07 4.773 -3.588 1 97.69 34 PRO B CA 1
ATOM 942 C C . PRO B 1 34 ? -2.109 5.555 -4.391 1 97.69 34 PRO B C 1
ATOM 944 O O . PRO B 1 34 ? -3.088 6.047 -3.822 1 97.69 34 PRO B O 1
ATOM 947 N N . GLN B 1 35 ? -1.959 5.645 -5.684 1 96.56 35 GLN B N 1
ATOM 948 C CA . GLN B 1 35 ? -2.906 6.371 -6.52 1 96.56 35 GLN B CA 1
ATOM 949 C C . GLN B 1 35 ? -4.297 5.75 -6.445 1 96.56 35 GLN B C 1
ATOM 951 O O . GLN B 1 35 ? -5.301 6.426 -6.688 1 96.56 35 GLN B O 1
ATOM 956 N N . LEU B 1 36 ? -4.383 4.496 -6.109 1 96.81 36 LEU B N 1
ATOM 957 C CA . LEU B 1 36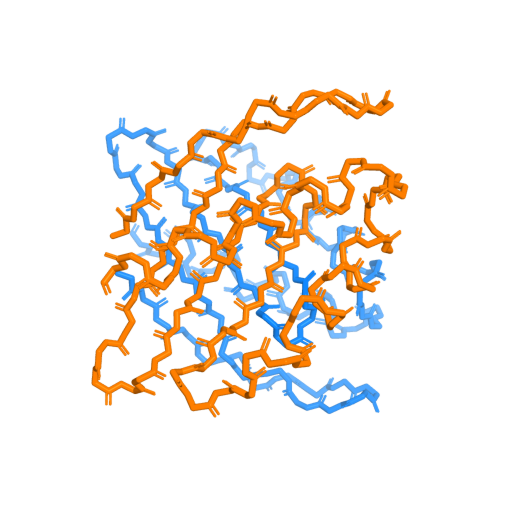 ? -5.648 3.783 -5.969 1 96.81 36 LEU B CA 1
ATOM 958 C C . LEU B 1 36 ? -5.984 3.561 -4.5 1 96.81 36 LEU B C 1
ATOM 960 O O . LEU B 1 36 ? -6.984 2.91 -4.18 1 96.81 36 LEU B O 1
ATOM 964 N N . GLU B 1 37 ? -5.109 4.043 -3.59 1 97.38 37 GLU B N 1
ATOM 965 C CA . GLU B 1 37 ? -5.207 3.732 -2.168 1 97.38 37 GLU B CA 1
ATOM 966 C C . GLU B 1 37 ? -5.367 2.232 -1.939 1 97.38 37 GLU B C 1
ATOM 968 O O . GLU B 1 37 ? -6.305 1.799 -1.265 1 97.38 37 GLU B O 1
ATOM 973 N N . TRP B 1 38 ? -4.434 1.461 -2.48 1 98.44 38 TRP B N 1
ATOM 974 C CA . TRP B 1 38 ? -4.543 0.006 -2.455 1 98.44 38 TRP B CA 1
ATOM 975 C C . TRP B 1 38 ? -3.199 -0.634 -2.123 1 98.44 38 TRP B C 1
ATOM 977 O O . TRP B 1 38 ? -2.15 -0.149 -2.553 1 98.44 38 TRP B O 1
ATOM 987 N N . SER B 1 39 ? -3.271 -1.702 -1.394 1 98.62 39 SER B N 1
ATOM 988 C CA . SER B 1 39 ? -2.094 -2.533 -1.172 1 98.62 39 SER B CA 1
ATOM 989 C C . SER B 1 39 ? -2.482 -3.973 -0.854 1 98.62 39 SER B C 1
ATOM 991 O O . SER B 1 39 ? -3.619 -4.242 -0.459 1 98.62 39 SER B O 1
ATOM 993 N N . THR B 1 40 ? -1.517 -4.871 -1.027 1 98.44 40 THR B N 1
ATOM 994 C CA . THR B 1 40 ? -1.701 -6.277 -0.676 1 98.44 40 THR B CA 1
ATOM 995 C C . THR B 1 40 ? -0.355 -6.961 -0.452 1 98.44 40 THR B C 1
ATOM 997 O O . THR B 1 40 ? 0.694 -6.391 -0.764 1 98.44 40 THR B O 1
ATOM 1000 N N . ILE B 1 41 ? -0.413 -8.094 0.141 1 97.88 41 ILE B N 1
ATOM 1001 C CA . ILE B 1 41 ? 0.753 -8.969 0.265 1 97.88 41 ILE B CA 1
ATOM 1002 C C . ILE B 1 41 ? 0.587 -10.18 -0.642 1 97.88 41 ILE B C 1
ATOM 1004 O O . ILE B 1 41 ? -0.486 -10.789 -0.69 1 97.88 41 ILE B O 1
ATOM 1008 N N . ILE B 1 42 ? 1.58 -10.422 -1.367 1 97.62 42 ILE B N 1
ATOM 1009 C CA . ILE B 1 42 ? 1.606 -11.617 -2.205 1 97.62 42 ILE B CA 1
ATOM 1010 C C . ILE B 1 42 ? 2.67 -12.586 -1.692 1 97.62 42 ILE B C 1
ATOM 1012 O O . ILE B 1 42 ? 3.855 -12.25 -1.653 1 97.62 42 ILE B O 1
ATOM 1016 N N . SER B 1 43 ? 2.217 -13.742 -1.346 1 96.19 43 SER B N 1
ATOM 1017 C CA . SER B 1 43 ? 3.129 -14.773 -0.859 1 96.19 43 SER B CA 1
ATOM 1018 C C . SER B 1 43 ? 3.768 -15.539 -2.016 1 96.19 43 SER B C 1
ATOM 1020 O O . SER B 1 43 ? 3.125 -15.773 -3.039 1 96.19 43 SER B O 1
ATOM 1022 N N . TYR B 1 44 ? 5.012 -16.016 -1.748 1 93.94 44 TYR B N 1
ATOM 1023 C CA . TYR B 1 44 ? 5.68 -16.859 -2.74 1 93.94 44 TYR B CA 1
ATOM 1024 C C . TYR B 1 44 ? 4.945 -18.172 -2.924 1 93.94 44 TYR B C 1
ATOM 1026 O O . TYR B 1 44 ? 5.02 -18.797 -3.988 1 93.94 44 TYR B O 1
ATOM 1034 N N . GLU B 1 45 ? 4.176 -18.5 -1.955 1 93.19 45 GLU B N 1
ATOM 1035 C CA . GLU B 1 45 ? 3.535 -19.812 -1.95 1 93.19 45 GLU B CA 1
ATOM 1036 C C . GLU B 1 45 ? 2.117 -19.734 -2.51 1 93.19 45 GLU B C 1
ATOM 1038 O O . GLU B 1 45 ? 1.449 -20.766 -2.662 1 93.19 45 GLU B O 1
ATOM 1043 N N . GLU B 1 46 ? 1.717 -18.594 -2.771 1 92.38 46 GLU B N 1
ATOM 1044 C CA . GLU B 1 46 ? 0.367 -18.453 -3.309 1 92.38 46 GLU B CA 1
ATOM 1045 C C . GLU B 1 46 ? 0.227 -19.172 -4.645 1 92.38 46 GLU B C 1
ATOM 1047 O O . GLU B 1 46 ? 1.135 -19.141 -5.48 1 92.38 46 GLU B O 1
ATOM 1052 N N . ASP B 1 47 ? -0.971 -19.797 -4.734 1 92.12 47 ASP B N 1
ATOM 1053 C CA . ASP B 1 47 ? -1.269 -20.516 -5.969 1 92.12 47 ASP B CA 1
ATOM 1054 C C . ASP B 1 47 ? -1.302 -19.562 -7.164 1 92.12 47 ASP B C 1
ATOM 1056 O O . ASP B 1 47 ? -2.148 -18.672 -7.227 1 92.12 47 ASP B O 1
ATOM 1060 N N . LYS B 1 48 ? -0.488 -19.859 -8.086 1 89.19 48 LYS B N 1
ATOM 1061 C CA . LYS B 1 48 ? -0.363 -19.016 -9.273 1 89.19 48 LYS B CA 1
ATOM 1062 C C . LYS B 1 48 ? -1.659 -19.016 -10.078 1 89.19 48 LYS B C 1
ATOM 1064 O O . LYS B 1 48 ? -1.973 -18.016 -10.75 1 89.19 48 LYS B O 1
ATOM 1069 N N . ALA B 1 49 ? -2.354 -20.031 -9.961 1 91.5 49 ALA B N 1
ATOM 1070 C CA . ALA B 1 49 ? -3.59 -20.156 -10.734 1 91.5 49 ALA B CA 1
ATOM 1071 C C . ALA B 1 49 ? -4.688 -19.266 -10.156 1 91.5 49 ALA B C 1
ATOM 1073 O O . ALA B 1 49 ? -5.555 -18.797 -10.891 1 91.5 49 ALA B O 1
ATOM 1074 N N . THR B 1 50 ? -4.613 -18.969 -8.875 1 94.69 50 THR B N 1
ATOM 1075 C CA . THR B 1 50 ? -5.688 -18.219 -8.234 1 94.69 50 THR B CA 1
ATOM 1076 C C . THR B 1 50 ? -5.273 -16.781 -8 1 94.69 50 THR B C 1
ATOM 1078 O O . THR B 1 50 ? -6.125 -15.906 -7.82 1 94.69 50 THR B O 1
ATOM 1081 N N . LEU B 1 51 ? -3.992 -16.547 -8.07 1 96.19 51 LEU B N 1
ATOM 1082 C CA . LEU B 1 51 ? -3.455 -15.234 -7.758 1 96.19 51 LEU B CA 1
ATOM 1083 C C . LEU B 1 51 ? -4.031 -14.172 -8.695 1 96.19 51 LEU B C 1
ATOM 1085 O O . LEU B 1 51 ? -4.492 -13.125 -8.242 1 96.19 51 LEU B O 1
ATOM 1089 N N . PRO B 1 52 ? -4.129 -14.43 -10.055 1 96.31 52 PRO B N 1
ATOM 1090 C CA . PRO B 1 52 ? -4.684 -13.414 -10.953 1 96.31 52 PRO B CA 1
ATOM 1091 C C . PRO B 1 52 ? -6.121 -13.031 -10.594 1 96.31 52 PRO B C 1
ATOM 1093 O O . PRO B 1 52 ? -6.465 -11.852 -10.578 1 96.31 52 PRO B O 1
ATOM 1096 N N . GLU B 1 53 ? -6.922 -14.008 -10.336 1 96.31 53 GLU B N 1
ATOM 1097 C CA . GLU B 1 53 ? -8.32 -13.766 -9.992 1 96.31 53 GLU B CA 1
ATOM 1098 C C . GLU B 1 53 ? -8.438 -12.977 -8.695 1 96.31 53 GLU B C 1
ATOM 1100 O O . GLU B 1 53 ? -9.25 -12.047 -8.602 1 96.31 53 GLU B O 1
ATOM 1105 N N . ARG B 1 54 ? -7.688 -13.312 -7.684 1 97.38 54 ARG B N 1
ATOM 1106 C CA . ARG B 1 54 ? -7.711 -12.617 -6.398 1 97.38 54 ARG B CA 1
ATOM 1107 C C . ARG B 1 54 ? -7.305 -11.156 -6.562 1 97.38 54 ARG B C 1
ATOM 1109 O O . ARG B 1 54 ? -7.977 -10.266 -6.047 1 97.38 54 ARG B O 1
ATOM 1116 N N . LEU B 1 55 ? -6.211 -10.914 -7.336 1 98 55 LEU B N 1
ATOM 1117 C CA . LEU B 1 55 ? -5.711 -9.562 -7.527 1 98 55 LEU B CA 1
ATOM 1118 C C . LEU B 1 55 ? -6.699 -8.719 -8.32 1 98 55 LEU B C 1
ATOM 1120 O O . LEU B 1 55 ? -6.984 -7.578 -7.961 1 98 55 LEU B O 1
ATOM 1124 N N . GLU B 1 56 ? -7.195 -9.328 -9.352 1 97.94 56 GLU B N 1
ATOM 1125 C CA . GLU B 1 56 ? -8.148 -8.602 -10.188 1 97.94 56 GLU B CA 1
ATOM 1126 C C . GLU B 1 56 ? -9.406 -8.242 -9.406 1 97.94 56 GLU B C 1
ATOM 1128 O O . GLU B 1 56 ? -9.914 -7.121 -9.508 1 97.94 56 GLU B O 1
ATOM 1133 N N . ALA B 1 57 ? -9.992 -9.195 -8.695 1 97.94 57 ALA B N 1
ATOM 1134 C CA . ALA B 1 57 ? -11.195 -8.953 -7.895 1 97.94 57 ALA B CA 1
ATOM 1135 C C . ALA B 1 57 ? -10.953 -7.855 -6.863 1 97.94 57 ALA B C 1
ATOM 1137 O O . ALA B 1 57 ? -11.828 -7.016 -6.629 1 97.94 57 ALA B O 1
ATOM 1138 N N . SER B 1 58 ? -9.812 -7.848 -6.219 1 97.81 58 SER B N 1
ATOM 1139 C CA . SER B 1 58 ? -9.445 -6.836 -5.23 1 97.81 58 SER B CA 1
ATOM 1140 C C . SER B 1 58 ? -9.328 -5.457 -5.871 1 97.81 58 SER B C 1
ATOM 1142 O O . SER B 1 58 ? -9.898 -4.484 -5.379 1 97.81 58 SER B O 1
ATOM 1144 N N . LEU B 1 59 ? -8.609 -5.359 -7.004 1 98.19 59 LEU B N 1
ATOM 1145 C CA . LEU B 1 59 ? -8.344 -4.102 -7.695 1 98.19 59 LEU B CA 1
ATOM 1146 C C . LEU B 1 59 ? -9.625 -3.525 -8.289 1 98.19 59 LEU B C 1
ATOM 1148 O O . LEU B 1 59 ? -9.781 -2.307 -8.367 1 98.19 59 LEU B O 1
ATOM 1152 N N . ARG B 1 60 ? -10.562 -4.402 -8.578 1 97.62 60 ARG B N 1
ATOM 1153 C CA . ARG B 1 60 ? -11.82 -3.971 -9.18 1 97.62 60 ARG B CA 1
ATOM 1154 C C . ARG B 1 60 ? -12.641 -3.148 -8.203 1 97.62 60 ARG B C 1
ATOM 1156 O O . ARG B 1 60 ? -13.523 -2.387 -8.602 1 97.62 60 ARG B O 1
ATOM 1163 N N . ARG B 1 61 ? -12.359 -3.305 -7.012 1 96.38 61 ARG B N 1
ATOM 1164 C CA . ARG B 1 61 ? -13.055 -2.51 -6.004 1 96.38 61 ARG B CA 1
ATOM 1165 C C . ARG B 1 61 ? -12.516 -1.082 -5.973 1 96.38 61 ARG B C 1
ATOM 1167 O O . ARG B 1 61 ? -13.125 -0.2 -5.363 1 96.38 61 ARG B O 1
ATOM 1174 N N . HIS B 1 62 ? -11.422 -0.862 -6.637 1 95.62 62 HIS B N 1
ATOM 1175 C CA . HIS B 1 62 ? -10.742 0.423 -6.531 1 95.62 62 HIS B CA 1
ATOM 1176 C C . HIS B 1 62 ? -10.609 1.094 -7.895 1 95.62 62 HIS B C 1
ATOM 1178 O O . HIS B 1 62 ? -10.242 2.266 -7.98 1 95.62 62 HIS B O 1
ATOM 1184 N N . THR B 1 63 ? -10.812 0.399 -8.938 1 96.25 63 THR B N 1
ATOM 1185 C CA . THR B 1 63 ? -10.75 0.945 -10.289 1 96.25 63 THR B CA 1
ATOM 1186 C C . THR B 1 63 ? -11.633 0.146 -11.242 1 96.25 63 THR B C 1
ATOM 1188 O O . THR B 1 63 ? -12.25 -0.848 -10.836 1 96.25 63 THR B O 1
ATOM 1191 N N . GLU B 1 64 ? -11.719 0.604 -12.492 1 97.19 64 GLU B N 1
ATOM 1192 C CA . GLU B 1 64 ? -12.562 -0.043 -13.484 1 97.19 64 GLU B CA 1
ATOM 1193 C C . GLU B 1 64 ? -12.047 -1.438 -13.828 1 97.19 64 GLU B C 1
ATOM 1195 O O . GLU B 1 64 ? -10.883 -1.757 -13.57 1 97.19 64 GLU B O 1
ATOM 1200 N N . GLU B 1 65 ? -12.922 -2.201 -14.469 1 96.44 65 GLU B N 1
ATOM 1201 C CA . GLU B 1 65 ? -12.664 -3.607 -14.766 1 96.44 65 GLU B CA 1
ATOM 1202 C C . GLU B 1 65 ? -11.422 -3.77 -15.633 1 96.44 65 GLU B C 1
ATOM 1204 O O . GLU B 1 65 ? -10.531 -4.562 -15.312 1 96.44 65 GLU B O 1
ATOM 1209 N N . THR B 1 66 ? -11.336 -3.037 -16.703 1 97.12 66 THR B N 1
ATOM 1210 C CA . THR B 1 66 ? -10.234 -3.203 -17.641 1 97.12 66 THR B CA 1
ATOM 1211 C C . THR B 1 66 ? -8.914 -2.787 -17.016 1 97.12 66 THR B C 1
ATOM 1213 O O . THR B 1 66 ? -7.969 -3.58 -16.953 1 97.12 66 THR B O 1
ATOM 1216 N N . PRO B 1 67 ? -8.852 -1.562 -16.453 1 97.62 67 PRO B N 1
ATOM 1217 C CA . PRO B 1 67 ? -7.617 -1.185 -15.766 1 97.62 67 PRO B CA 1
ATOM 1218 C C . PRO B 1 67 ? -7.238 -2.168 -14.664 1 97.62 67 PRO B C 1
ATOM 1220 O O . PRO B 1 67 ? -6.055 -2.451 -14.461 1 97.62 67 PRO B O 1
ATOM 1223 N N . ALA B 1 68 ? -8.211 -2.695 -13.953 1 98.06 68 ALA B N 1
ATOM 1224 C CA . ALA B 1 68 ? -7.949 -3.65 -12.875 1 98.06 68 ALA B CA 1
ATOM 1225 C C . ALA B 1 68 ? -7.246 -4.895 -13.406 1 98.06 68 ALA B C 1
ATOM 1227 O O . ALA B 1 68 ? -6.273 -5.367 -12.812 1 98.06 68 ALA B O 1
ATOM 1228 N N . GLY B 1 69 ? -7.789 -5.41 -14.453 1 97.75 69 GLY B N 1
ATOM 1229 C CA . GLY B 1 69 ? -7.199 -6.594 -15.062 1 97.75 69 GLY B CA 1
ATOM 1230 C C . GLY B 1 69 ? -5.797 -6.359 -15.586 1 97.75 69 GLY B C 1
ATOM 1231 O O . GLY B 1 69 ? -4.91 -7.195 -15.406 1 97.75 69 GLY B O 1
ATOM 1232 N N . GLU B 1 70 ? -5.57 -5.223 -16.281 1 98.12 70 GLU B N 1
ATOM 1233 C CA . GLU B 1 70 ? -4.254 -4.875 -16.797 1 98.12 70 GLU B CA 1
ATOM 1234 C C . GLU B 1 70 ? -3.236 -4.719 -15.68 1 98.12 70 GLU B C 1
ATOM 1236 O O . GLU B 1 70 ? -2.115 -5.223 -15.773 1 98.12 70 GLU B O 1
ATOM 1241 N N . LEU B 1 71 ? -3.617 -4.023 -14.664 1 98.25 71 LEU B N 1
ATOM 1242 C CA . LEU B 1 71 ? -2.732 -3.791 -13.531 1 98.25 71 LEU B CA 1
ATOM 1243 C C . LEU B 1 71 ? -2.371 -5.105 -12.844 1 98.25 71 LEU B C 1
ATOM 1245 O O . LEU B 1 71 ? -1.21 -5.332 -12.5 1 98.25 71 LEU B O 1
ATOM 1249 N N . ALA B 1 72 ? -3.383 -6 -12.656 1 98.31 72 ALA B N 1
ATOM 1250 C CA . ALA B 1 72 ? -3.139 -7.305 -12.039 1 98.31 72 ALA B CA 1
ATOM 1251 C C . ALA B 1 72 ? -2.088 -8.086 -12.82 1 98.31 72 ALA B C 1
ATOM 1253 O O . ALA B 1 72 ? -1.176 -8.672 -12.227 1 98.31 72 ALA B O 1
ATOM 1254 N N . LYS B 1 73 ? -2.215 -8.039 -14.062 1 97.25 73 LYS B N 1
ATOM 1255 C CA . LYS B 1 73 ? -1.276 -8.758 -14.914 1 97.25 73 LYS B CA 1
ATOM 1256 C C . LYS B 1 73 ? 0.142 -8.219 -14.758 1 97.25 73 LYS B C 1
ATOM 1258 O O . LYS B 1 73 ? 1.099 -8.992 -14.656 1 97.25 73 LYS B O 1
ATOM 1263 N N . LYS B 1 74 ? 0.274 -6.957 -14.789 1 97.88 74 LYS B N 1
ATOM 1264 C CA . LYS B 1 74 ? 1.584 -6.328 -14.641 1 97.88 74 LYS B CA 1
ATOM 1265 C C . LYS B 1 74 ? 2.195 -6.652 -13.281 1 97.88 74 LYS B C 1
ATOM 1267 O O . LYS B 1 74 ? 3.381 -6.977 -13.188 1 97.88 74 LYS B O 1
ATOM 1272 N N . ILE B 1 75 ? 1.464 -6.602 -12.219 1 98.19 75 ILE B N 1
ATOM 1273 C CA . ILE B 1 75 ? 1.934 -6.887 -10.867 1 98.19 75 ILE B CA 1
ATOM 1274 C C . ILE B 1 75 ? 2.439 -8.32 -10.789 1 98.19 75 ILE B C 1
ATOM 1276 O O . ILE B 1 75 ? 3.521 -8.578 -10.258 1 98.19 75 ILE B O 1
ATOM 1280 N N . ILE B 1 76 ? 1.631 -9.203 -11.312 1 97.19 76 ILE B N 1
ATOM 1281 C CA . ILE B 1 76 ? 2.014 -10.609 -11.281 1 97.19 76 ILE B CA 1
ATOM 1282 C C . ILE B 1 76 ? 3.336 -10.797 -12.016 1 97.19 76 ILE B C 1
ATOM 1284 O O . ILE B 1 76 ? 4.223 -11.508 -11.539 1 97.19 76 ILE B O 1
ATOM 1288 N N . HIS B 1 77 ? 3.445 -10.156 -13.125 1 96.25 77 HIS B N 1
ATOM 1289 C CA . HIS B 1 77 ? 4.684 -10.227 -13.891 1 96.25 77 HIS B CA 1
ATOM 1290 C C . HIS B 1 77 ? 5.867 -9.719 -13.078 1 96.25 77 HIS B C 1
ATOM 1292 O O . HIS B 1 77 ? 6.91 -10.375 -13.016 1 96.25 77 HIS B O 1
ATOM 1298 N N . TRP B 1 78 ? 5.789 -8.586 -12.414 1 96.88 78 TRP B N 1
ATOM 1299 C CA . TRP B 1 78 ? 6.875 -7.973 -11.664 1 96.88 78 TRP B CA 1
ATOM 1300 C C . TRP B 1 78 ? 7.242 -8.812 -10.445 1 96.88 78 TRP B C 1
ATOM 1302 O O . TRP B 1 78 ? 8.414 -8.898 -10.07 1 96.88 78 TRP B O 1
ATOM 1312 N N . VAL B 1 79 ? 6.273 -9.445 -9.742 1 95.06 79 VAL B N 1
ATOM 1313 C CA . VAL B 1 79 ? 6.512 -10.188 -8.508 1 95.06 79 VAL B CA 1
ATOM 1314 C C . VAL B 1 79 ? 7.121 -11.547 -8.836 1 95.06 79 VAL B C 1
ATOM 1316 O O . VAL B 1 79 ? 7.895 -12.102 -8.039 1 95.06 79 VAL B O 1
ATOM 1319 N N . THR B 1 80 ? 6.789 -12.117 -9.984 1 88.94 80 THR B N 1
ATOM 1320 C CA . THR B 1 80 ? 7.289 -13.438 -10.352 1 88.94 80 THR B CA 1
ATOM 1321 C C . THR B 1 80 ? 8.656 -13.328 -11.023 1 88.94 80 THR B C 1
ATOM 1323 O O . THR B 1 80 ? 9.383 -14.32 -11.125 1 88.94 80 THR B O 1
ATOM 1326 N N . GLU B 1 8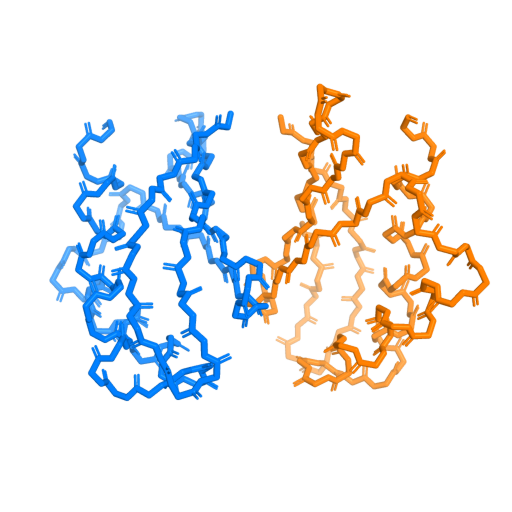1 ? 9.023 -12.125 -11.562 1 82.94 81 GLU B N 1
ATOM 1327 C CA . GLU B 1 81 ? 10.336 -11.922 -12.172 1 82.94 81 GLU B CA 1
ATOM 1328 C C . GLU B 1 81 ? 11.383 -11.547 -11.125 1 82.94 81 GLU B C 1
ATOM 1330 O O . GLU B 1 81 ? 12.57 -11.469 -11.422 1 82.94 81 GLU B O 1
ATOM 1335 N N . MET B 1 82 ? 10.891 -11.336 -9.938 1 65.44 82 MET B N 1
ATOM 1336 C CA . MET B 1 82 ? 11.844 -10.914 -8.922 1 65.44 82 MET B CA 1
ATOM 1337 C C . MET B 1 82 ? 12.578 -12.117 -8.336 1 65.44 82 MET B C 1
ATOM 1339 O O . MET B 1 82 ? 12.062 -13.234 -8.352 1 65.44 82 MET B O 1
#

Nearest PDB structures (foldseek):
  5t6j-assembly1_A  TM=5.306E-01  e=2.657E+00  Saccharomyces cerevisiae S288C
  7nym-assembly2_CCC  TM=5.946E-01  e=4.958E+00  Homo sapiens
  1zuy-assembly1_B  TM=4.472E-01  e=3.204E+00  Saccharomyces cerevisiae
  7uio-assembly1_Bp  TM=4.016E-01  e=2.828E+00  Saccharomyces cerevisiae S288C
  7uic-assembly1_p  TM=4.016E-01  e=2.828E+00  Saccharomyces cerevisiae S288C

Secondary structure (DSSP, 8-state):
-EEEEEEEEETTEEEEEEEEEEETTTTEEEEEEGGGTEEEEEETTS-TTTHHHHHHHHHTTTS-HHHHHHHHHHHHHHHH--/-EEEEEEEEETTEEEEEEEEEEETTTTEEEEEEGGGTEEEEEETTS-TTTHHHHHHHHHTTTS-HHHHHHHHHHHHHHHH--

Sequence (164 aa):
MKIRKANINTQTGMITDVYLHENRKELRTLVAVPQLEWSTIISYEEDKATLPERLEASLRRHTEETPAGELAKKIIHWVTEMMKIRKANINTQTGMITDVYLHENRKELRTLVAVPQLEWSTIISYEEDKATLPERLEASLRRHTEETPAGELAKKIIHWVTEM

Organism: Bacillus subtilis (strain 168) (NCBI:txid224308)

Foldseek 3Di:
DDWAALQFAFPVGGQTTWDWDDDVVQQWIWIDRVVLPDIDIGHNPDDPVCQLVVQLVRCVVRTPNVSSNSVSVVVSVVSVVD/DDWAALQFAFPVGTQTTWDWDDDVVQQWIWIDRVVQPDIDIGHNPDDPVCQLVVQLVRCVVRTPNVSSNSVSVVVSVVVVVD

InterPro domains:
  IPR020260 Uncharacterised protein family YueH [PF14166] (2-81)

Radius of gyration: 15.3 Å; Cα contacts (8 Å, |Δi|>4): 285; chains: 2; bounding box: 30×41×35 Å

pLDDT: mean 95.77, std 4.24, range [65.44, 98.75]

Solvent-accessible surface area (backbone atoms only — not comparable to full-atom values): 9025 Å² total; per-residue (Å²): 124,45,76,43,77,64,73,38,70,50,96,90,45,68,44,41,67,34,38,39,39,77,36,75,92,76,42,30,28,42,39,34,28,43,91,55,36,25,22,38,73,46,50,71,79,54,56,72,83,51,46,56,58,55,44,20,60,57,36,39,76,59,42,55,66,66,47,16,46,56,50,32,52,51,50,53,52,56,64,70,72,99,124,45,78,43,76,64,72,39,70,51,97,90,44,69,43,41,66,34,38,39,39,77,36,73,92,77,41,30,30,42,38,34,29,42,91,57,37,25,22,38,73,47,52,72,80,54,56,72,86,50,45,56,59,54,45,23,60,57,37,39,76,61,42,56,66,65,48,16,46,55,50,32,51,51,51,52,51,57,65,69,71,99